Protein AF-A0A9P1ISJ8-F1 (afdb_monomer)

Mean predicted aligned error: 12.68 Å

Sequence (139 aa):
MKRVSKIKGEYTCSDLDARFAKVYRIGRRVAYVNSSTGHGVLAHLMSWLNSSMTFTLPIKNEEKLNPAKETNISLLERAQKLWNQGKRLDAVRVLQLTDGATRRIASDFIEDARRHEETLFLTRLLLAHSALTSIRSTY

Radius of gyration: 19.73 Å; Cα contacts (8 Å, |Δi|>4): 74; chains: 1; bounding box: 50×27×64 Å

Secondary structure (DSSP, 8-state):
---PPP------HHHHHHHHHHHHHHHHHHHGGGSS-SS-HHHHHHHHHHTTT-PPPPPPS-----TTT--HHHHHHHHHHHHHTT-HHHHHHHHHT--HHHHHHHHHHHHHHHHHHHHHHHHHHHHHHHHHHHHHHH-

InterPro domains:
  IPR019133 MICOS complex subunit MIC60 [PF09731] (5-130)
  IPR019133 MICOS complex subunit MIC60 [PTHR15415] (7-134)

Solvent-accessible surface area (backbone atoms only — not comparable to full-atom values): 8426 Å² total; per-residue (Å²): 133,86,78,76,76,75,80,86,68,89,66,50,75,68,54,49,52,55,48,48,54,50,44,51,58,52,32,52,64,50,37,68,60,72,80,60,82,76,101,48,82,66,59,60,56,54,50,60,63,53,70,77,68,74,82,86,78,87,85,80,83,89,74,80,92,50,84,90,75,63,49,56,52,59,36,51,54,50,19,50,54,30,42,77,69,68,39,52,69,60,16,46,54,39,48,64,73,33,61,72,74,34,23,59,62,40,48,63,52,45,54,53,56,49,50,48,53,50,52,52,51,51,52,51,51,51,50,52,50,51,52,54,53,49,56,64,71,77,107

Nearest PDB structures (foldseek):
  4zif-assembly1_A  TM=2.635E-01  e=4.016E+00  Homo sapiens
  1ow6-assembly3_C-3  TM=2.044E-01  e=8.174E+00  Homo sapiens

Structure (mmCIF, N/CA/C/O backbone):
data_AF-A0A9P1ISJ8-F1
#
_entry.id   AF-A0A9P1ISJ8-F1
#
loop_
_atom_site.group_PDB
_atom_site.id
_atom_site.type_symbol
_atom_site.label_atom_id
_atom_site.label_alt_id
_atom_site.label_comp_id
_atom_site.label_asym_id
_atom_site.label_entity_id
_atom_site.label_seq_id
_atom_site.pdbx_PDB_ins_code
_atom_site.Cartn_x
_atom_site.Cartn_y
_atom_site.Cartn_z
_atom_site.occupancy
_atom_site.B_iso_or_equiv
_atom_site.auth_seq_id
_atom_site.auth_comp_id
_atom_site.auth_asym_id
_atom_site.auth_atom_id
_atom_site.pdbx_PDB_model_num
ATOM 1 N N . MET A 1 1 ? -13.184 -6.679 -25.310 1.00 38.00 1 MET A N 1
ATOM 2 C CA . MET A 1 1 ? -12.695 -7.625 -24.278 1.00 38.00 1 MET A CA 1
ATOM 3 C C . MET A 1 1 ? -13.519 -7.436 -23.009 1.00 38.00 1 MET A C 1
ATOM 5 O O . MET A 1 1 ? -13.565 -6.323 -22.497 1.00 38.00 1 MET A O 1
ATOM 9 N N . LYS A 1 2 ? -14.237 -8.471 -22.549 1.00 32.19 2 LYS A N 1
ATOM 10 C CA . LYS A 1 2 ? -15.034 -8.427 -21.308 1.00 32.19 2 LYS A CA 1
ATOM 11 C C . LYS A 1 2 ? -14.095 -8.206 -20.117 1.00 32.19 2 LYS A C 1
ATOM 13 O O . LYS A 1 2 ? -13.140 -8.959 -19.948 1.00 32.19 2 LYS A O 1
ATOM 18 N N . ARG A 1 3 ? -14.355 -7.171 -19.309 1.00 46.88 3 ARG A N 1
ATOM 19 C CA . ARG A 1 3 ? -13.669 -6.970 -18.027 1.00 46.88 3 ARG A CA 1
ATOM 20 C C . ARG A 1 3 ? -14.068 -8.139 -17.132 1.00 46.88 3 ARG A C 1
ATOM 22 O O . ARG A 1 3 ? -15.237 -8.249 -16.777 1.00 46.88 3 ARG A O 1
ATOM 29 N N . VAL A 1 4 ? -13.128 -9.027 -16.820 1.00 44.59 4 VAL A N 1
ATOM 30 C CA . VAL A 1 4 ? -13.313 -10.013 -15.751 1.00 44.59 4 VAL A CA 1
ATOM 31 C C . VAL A 1 4 ? -13.682 -9.212 -14.506 1.00 44.59 4 VAL A C 1
ATOM 33 O O . VAL A 1 4 ? -12.961 -8.277 -14.150 1.00 44.59 4 VAL A O 1
ATOM 36 N N . SER A 1 5 ? -14.847 -9.484 -13.916 1.00 40.25 5 SER A N 1
ATOM 37 C CA . SER A 1 5 ? -15.300 -8.768 -12.728 1.00 40.25 5 SER A CA 1
ATOM 38 C C . SER A 1 5 ? -14.225 -8.905 -11.655 1.00 40.25 5 SER A C 1
ATOM 40 O O . SER A 1 5 ? -13.928 -10.019 -11.222 1.00 40.25 5 SER A O 1
ATOM 42 N N . LYS A 1 6 ? -13.622 -7.785 -11.237 1.00 57.34 6 LYS A N 1
ATOM 43 C CA . LYS A 1 6 ? -12.823 -7.754 -10.012 1.00 57.34 6 LYS A CA 1
ATOM 44 C C . LYS A 1 6 ? -13.701 -8.333 -8.912 1.00 57.34 6 LYS A C 1
ATOM 46 O O . LYS A 1 6 ? -14.757 -7.772 -8.626 1.00 57.34 6 LYS A O 1
ATOM 51 N N . ILE A 1 7 ? -13.272 -9.438 -8.316 1.00 54.22 7 ILE A N 1
ATOM 52 C CA . ILE A 1 7 ? -13.866 -9.919 -7.076 1.00 54.22 7 ILE A CA 1
ATOM 53 C C . ILE A 1 7 ? -13.614 -8.802 -6.063 1.00 54.22 7 ILE A C 1
ATOM 55 O O . ILE A 1 7 ? -12.475 -8.526 -5.690 1.00 54.22 7 ILE A O 1
ATOM 59 N N . LYS A 1 8 ? -14.675 -8.071 -5.726 1.00 58.78 8 LYS A N 1
ATOM 60 C CA . LYS A 1 8 ? -14.661 -6.969 -4.767 1.00 58.78 8 LYS A CA 1
ATOM 61 C C . LYS A 1 8 ? -14.685 -7.616 -3.379 1.00 58.78 8 LYS A C 1
ATOM 63 O O . LYS A 1 8 ? -15.740 -7.732 -2.774 1.00 58.78 8 LYS A O 1
ATOM 68 N N . GLY A 1 9 ? -13.550 -8.182 -2.974 1.00 63.16 9 GLY A N 1
ATOM 69 C CA . GLY A 1 9 ? -13.410 -8.897 -1.707 1.00 63.16 9 GLY A CA 1
ATOM 70 C C . GLY A 1 9 ? -13.171 -7.945 -0.539 1.00 63.16 9 GLY A C 1
ATOM 71 O O . GLY A 1 9 ? -12.564 -6.887 -0.710 1.00 63.16 9 GLY A O 1
ATOM 72 N N . GLU A 1 10 ? -13.635 -8.330 0.647 1.00 68.69 10 GLU A N 1
ATOM 73 C CA . GLU A 1 10 ? -13.179 -7.739 1.902 1.00 68.69 10 GLU A CA 1
AT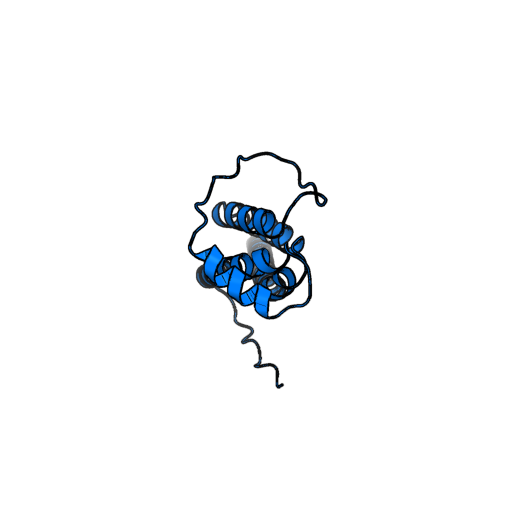OM 74 C C . GLU A 1 10 ? -11.766 -8.254 2.176 1.00 68.69 10 GLU A C 1
ATOM 76 O O . GLU A 1 10 ? -11.547 -9.455 2.316 1.00 68.69 10 GLU A O 1
ATOM 81 N N . TYR A 1 11 ? -10.784 -7.354 2.167 1.00 75.81 11 TYR A N 1
ATOM 82 C CA . TYR A 1 11 ? -9.385 -7.734 2.335 1.00 75.81 11 TYR A CA 1
ATOM 83 C C . TYR A 1 11 ? -9.009 -7.735 3.811 1.00 75.81 11 TYR A C 1
ATOM 85 O O . TYR A 1 11 ? -9.181 -6.725 4.506 1.00 75.81 11 TYR A O 1
ATOM 93 N N . THR A 1 12 ? -8.428 -8.842 4.270 1.00 84.19 12 THR A N 1
ATOM 94 C CA . THR A 1 12 ? -7.726 -8.875 5.554 1.00 84.19 12 THR A CA 1
ATOM 95 C C . THR A 1 12 ? -6.411 -8.095 5.459 1.00 84.19 12 THR A C 1
ATOM 97 O O . T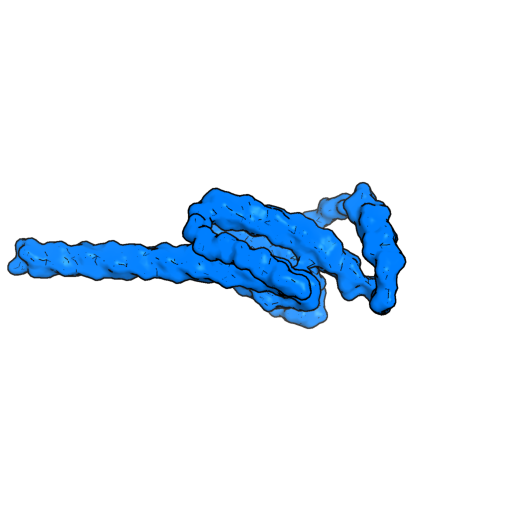HR A 1 12 ? -5.917 -7.795 4.368 1.00 84.19 12 THR A O 1
ATOM 100 N N . CYS A 1 13 ? -5.795 -7.786 6.605 1.00 82.88 13 CYS A N 1
ATOM 101 C CA . CYS A 1 13 ? -4.455 -7.188 6.631 1.00 82.88 13 CYS A CA 1
ATOM 102 C C . CYS A 1 13 ? -3.435 -8.028 5.843 1.00 82.88 13 CYS A C 1
ATOM 104 O O . CYS A 1 13 ? -2.658 -7.469 5.075 1.00 82.88 13 CYS A O 1
ATOM 106 N N . SER A 1 14 ? -3.482 -9.356 5.994 1.00 86.19 14 SER A N 1
ATOM 107 C CA . SER A 1 14 ? -2.559 -10.275 5.318 1.00 86.19 14 SER A CA 1
ATOM 108 C C . SER A 1 14 ? -2.757 -10.274 3.800 1.00 86.19 14 SER A C 1
ATOM 110 O O . SER A 1 14 ? -1.783 -10.222 3.045 1.00 86.19 14 SER A O 1
ATOM 112 N N . ASP A 1 15 ? -4.009 -10.230 3.339 1.00 87.38 15 ASP A N 1
ATOM 113 C CA . ASP A 1 15 ? -4.309 -10.144 1.907 1.00 87.38 15 ASP A CA 1
ATOM 114 C C . ASP A 1 15 ? -3.828 -8.825 1.306 1.00 87.38 15 ASP A C 1
ATOM 116 O O . ASP A 1 15 ? -3.344 -8.785 0.169 1.00 87.38 15 ASP A O 1
ATOM 120 N N . LEU A 1 16 ? -3.946 -7.734 2.065 1.00 88.12 16 LEU A N 1
ATOM 121 C CA . LEU A 1 16 ? -3.493 -6.422 1.630 1.00 88.12 16 LEU A CA 1
ATOM 122 C C . LEU A 1 16 ? -1.967 -6.388 1.477 1.00 88.12 16 LEU A C 1
ATOM 124 O O . LEU A 1 16 ? -1.474 -5.866 0.477 1.00 88.12 16 LEU A O 1
ATOM 128 N N . ASP A 1 17 ? -1.234 -7.021 2.393 1.00 90.69 17 ASP A N 1
ATOM 129 C CA . ASP A 1 17 ? 0.223 -7.161 2.313 1.00 90.69 17 ASP A CA 1
ATOM 130 C C . ASP A 1 17 ? 0.644 -8.013 1.103 1.00 90.69 17 ASP A C 1
ATOM 132 O O . ASP A 1 17 ? 1.522 -7.620 0.325 1.00 90.69 17 ASP A O 1
ATOM 136 N N . ALA A 1 18 ? -0.035 -9.140 0.864 1.00 90.69 18 ALA A N 1
ATOM 137 C CA . ALA A 1 18 ? 0.217 -9.991 -0.300 1.00 90.69 18 ALA A CA 1
ATOM 138 C C . ALA A 1 18 ? -0.055 -9.253 -1.625 1.00 90.69 18 ALA A C 1
ATOM 140 O O . ALA A 1 18 ? 0.710 -9.360 -2.596 1.00 90.69 18 ALA A O 1
ATOM 141 N N . ARG A 1 19 ? -1.128 -8.457 -1.678 1.00 88.50 19 ARG A N 1
ATOM 142 C CA . ARG A 1 19 ? -1.451 -7.634 -2.851 1.00 88.50 19 ARG A CA 1
ATOM 143 C C . ARG A 1 19 ? -0.469 -6.494 -3.038 1.00 88.50 19 ARG A C 1
ATOM 145 O O . ARG A 1 19 ? -0.060 -6.266 -4.178 1.00 88.50 19 ARG A O 1
ATOM 152 N N . PHE A 1 20 ? -0.042 -5.837 -1.965 1.00 90.50 20 PHE A N 1
ATOM 153 C CA . PHE A 1 20 ? 0.992 -4.814 -2.035 1.00 90.50 20 PHE A CA 1
ATOM 154 C C . PHE A 1 20 ? 2.289 -5.390 -2.612 1.00 90.50 20 PHE A C 1
ATOM 156 O O . PHE A 1 20 ? 2.831 -4.832 -3.565 1.00 90.50 20 PHE A O 1
ATOM 163 N N . ALA A 1 21 ? 2.735 -6.558 -2.141 1.00 90.69 21 ALA A N 1
ATOM 164 C CA . ALA A 1 21 ? 3.920 -7.232 -2.675 1.00 90.69 21 ALA A CA 1
ATOM 165 C C . ALA A 1 21 ? 3.787 -7.544 -4.178 1.00 90.69 21 ALA A C 1
ATOM 167 O O . ALA A 1 21 ? 4.729 -7.354 -4.957 1.00 90.69 21 ALA A O 1
ATOM 168 N N . LYS A 1 22 ? 2.597 -7.971 -4.623 1.00 90.12 22 LYS A N 1
ATOM 169 C CA . LYS A 1 22 ? 2.308 -8.199 -6.046 1.00 90.12 22 LYS A CA 1
ATOM 170 C C . LYS A 1 22 ? 2.371 -6.900 -6.854 1.00 90.12 22 LYS A C 1
ATOM 172 O O . LYS A 1 22 ? 3.000 -6.889 -7.912 1.00 90.12 22 LYS A O 1
ATOM 177 N N . VAL A 1 23 ? 1.754 -5.827 -6.364 1.00 89.69 23 VAL A N 1
ATOM 178 C CA . VAL A 1 23 ? 1.756 -4.500 -7.003 1.00 89.69 23 VAL A CA 1
ATOM 179 C C . VAL A 1 23 ? 3.164 -3.932 -7.062 1.00 89.69 23 VAL A C 1
ATOM 181 O O . VAL A 1 23 ? 3.564 -3.458 -8.117 1.00 89.69 23 VAL A O 1
ATOM 184 N N . TYR A 1 24 ? 3.944 -4.051 -5.992 1.00 88.62 24 TYR A N 1
ATOM 185 C CA . TYR A 1 24 ? 5.339 -3.630 -5.951 1.00 88.62 24 TYR A CA 1
ATOM 186 C C . TYR A 1 24 ? 6.177 -4.382 -6.992 1.00 88.62 24 TYR A C 1
ATOM 188 O O . TYR A 1 24 ? 6.875 -3.765 -7.795 1.00 88.62 24 TYR A O 1
ATOM 196 N N . ARG A 1 25 ? 6.047 -5.714 -7.066 1.00 87.75 25 ARG A N 1
ATOM 197 C CA . ARG A 1 25 ? 6.776 -6.537 -8.044 1.00 87.75 25 ARG A CA 1
ATOM 198 C C . ARG A 1 25 ? 6.429 -6.179 -9.491 1.00 87.75 25 ARG A C 1
ATOM 200 O O . ARG A 1 25 ? 7.325 -6.094 -10.327 1.00 87.75 25 ARG A O 1
ATOM 207 N N . ILE A 1 26 ? 5.145 -5.999 -9.804 1.00 86.06 26 ILE A N 1
ATOM 208 C CA . ILE A 1 26 ? 4.703 -5.655 -11.166 1.00 86.06 26 ILE A CA 1
ATOM 209 C C . ILE A 1 26 ? 5.053 -4.195 -11.478 1.00 86.06 26 ILE A C 1
ATOM 211 O O . ILE A 1 26 ? 5.615 -3.913 -12.532 1.00 86.06 26 ILE A O 1
ATOM 215 N N . GLY A 1 27 ? 4.780 -3.280 -10.551 1.00 82.75 27 GLY A N 1
ATOM 216 C CA . GLY A 1 27 ? 5.072 -1.857 -10.674 1.00 82.75 27 GLY A CA 1
ATOM 217 C C . GLY A 1 27 ? 6.556 -1.597 -10.897 1.00 82.75 27 GLY A C 1
ATOM 218 O O . GLY A 1 27 ? 6.897 -0.825 -11.784 1.00 82.75 27 GLY A O 1
ATOM 219 N N . ARG A 1 28 ? 7.443 -2.303 -10.185 1.00 81.81 28 ARG A N 1
ATOM 220 C CA . ARG A 1 28 ? 8.893 -2.191 -10.382 1.00 81.81 28 ARG A CA 1
ATOM 221 C C . ARG A 1 28 ? 9.300 -2.620 -11.789 1.00 81.81 28 ARG A C 1
ATOM 223 O O . ARG A 1 28 ? 10.031 -1.891 -12.444 1.00 81.81 28 ARG A O 1
ATOM 230 N N . ARG A 1 29 ? 8.767 -3.740 -12.293 1.00 74.50 29 ARG A N 1
ATOM 231 C CA . ARG A 1 29 ? 9.020 -4.200 -13.675 1.00 74.50 29 ARG A CA 1
ATOM 232 C C . ARG A 1 29 ? 8.551 -3.188 -14.719 1.00 74.50 29 ARG A C 1
ATOM 234 O O . ARG A 1 29 ? 9.238 -2.975 -15.706 1.00 74.50 29 ARG A O 1
ATOM 241 N N . VAL A 1 30 ? 7.400 -2.560 -14.495 1.00 74.31 30 VAL A N 1
ATOM 242 C CA . VAL A 1 30 ? 6.809 -1.586 -15.424 1.00 74.31 30 VAL A CA 1
ATOM 243 C C . VAL A 1 30 ? 7.493 -0.217 -15.339 1.00 74.31 30 VAL A C 1
ATOM 245 O O . VAL A 1 30 ? 7.609 0.473 -16.346 1.00 74.31 30 VAL A O 1
ATOM 248 N N . ALA A 1 31 ? 7.992 0.177 -14.168 1.00 66.44 31 ALA A N 1
ATOM 249 C CA . ALA A 1 31 ? 8.631 1.472 -13.966 1.00 66.44 31 ALA A CA 1
ATOM 250 C C . ALA A 1 31 ? 9.960 1.617 -14.731 1.00 66.44 31 ALA A C 1
ATOM 252 O O . ALA A 1 31 ? 10.248 2.711 -15.210 1.00 66.44 31 ALA A O 1
ATOM 253 N N . TYR A 1 32 ? 10.721 0.53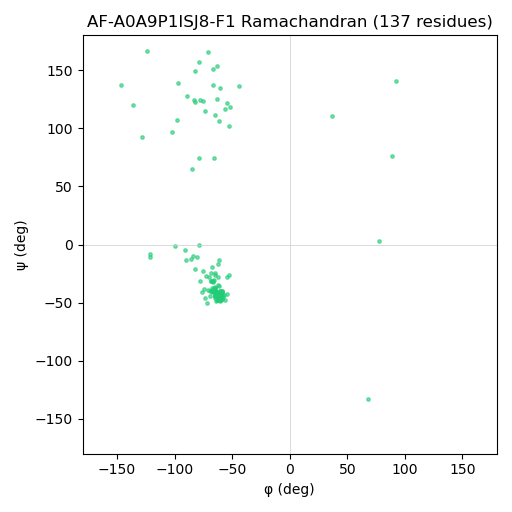1 -14.917 1.00 59.38 32 TYR A N 1
ATOM 254 C CA . TYR A 1 32 ? 11.933 0.533 -15.753 1.00 59.38 32 TYR A CA 1
ATOM 255 C C . TYR A 1 32 ? 11.651 0.723 -17.251 1.00 59.38 32 TYR A C 1
ATOM 257 O O . TYR A 1 32 ? 12.547 1.107 -17.993 1.00 59.38 32 TYR A O 1
ATOM 265 N N . VAL A 1 33 ? 10.421 0.470 -17.710 1.00 53.19 33 VAL A N 1
ATOM 266 C CA . VAL A 1 33 ? 10.056 0.558 -19.134 1.00 53.19 33 VAL A CA 1
ATOM 267 C C . VAL A 1 33 ? 9.921 2.013 -19.604 1.00 53.19 33 VAL A C 1
ATOM 269 O O . VAL A 1 33 ? 10.054 2.280 -20.792 1.00 53.19 33 VAL A O 1
ATOM 272 N N . ASN A 1 34 ? 9.670 2.971 -18.702 1.00 48.12 34 ASN A N 1
ATOM 273 C CA . ASN A 1 34 ? 9.264 4.329 -19.091 1.00 48.12 34 ASN A CA 1
ATOM 274 C C . ASN A 1 34 ? 10.395 5.378 -19.080 1.00 48.12 34 ASN A C 1
ATOM 276 O O . ASN A 1 34 ? 10.144 6.536 -19.397 1.00 48.12 34 ASN A O 1
ATOM 280 N N . SER A 1 35 ? 11.628 5.015 -18.708 1.00 43.88 35 SER A N 1
ATOM 281 C CA . SER A 1 35 ? 1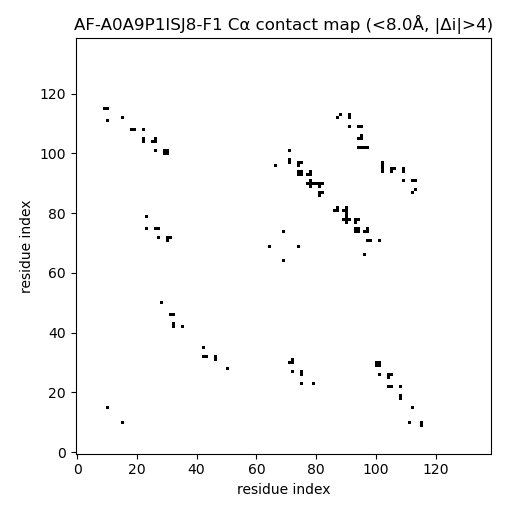2.768 5.952 -18.696 1.00 43.88 35 SER A CA 1
ATOM 282 C C . SER A 1 35 ? 13.569 5.979 -20.004 1.00 43.88 35 SER A C 1
ATOM 284 O O . SER A 1 35 ? 14.464 6.805 -20.150 1.00 43.88 35 SER A O 1
ATOM 286 N N . SER A 1 36 ? 13.245 5.114 -20.968 1.00 40.69 36 SER A N 1
ATOM 287 C CA . SER A 1 36 ? 13.901 5.043 -22.275 1.00 40.69 36 SER A CA 1
ATOM 288 C C . SER A 1 36 ? 12.865 5.081 -23.395 1.00 40.69 36 SER A C 1
ATOM 290 O O . SER A 1 36 ? 12.318 4.054 -23.781 1.00 40.69 36 SER A O 1
ATOM 292 N N . THR A 1 37 ? 12.603 6.292 -23.876 1.00 41.88 37 THR A N 1
ATOM 293 C CA . THR A 1 37 ? 12.333 6.633 -25.278 1.00 41.88 37 THR A CA 1
ATOM 294 C C . THR A 1 37 ? 11.531 5.630 -26.118 1.00 41.88 37 THR A C 1
ATOM 296 O O . THR A 1 37 ? 12.059 4.637 -26.608 1.00 41.88 37 THR A O 1
ATOM 299 N N . GLY A 1 38 ? 10.301 6.018 -26.462 1.00 39.09 38 GLY A N 1
ATOM 300 C CA . GLY A 1 38 ? 9.704 5.643 -27.744 1.00 39.09 38 GLY A CA 1
ATOM 301 C C . GLY A 1 38 ? 8.869 4.362 -27.757 1.00 39.09 38 GLY A C 1
ATOM 302 O O . GLY A 1 38 ? 9.162 3.351 -27.129 1.00 39.09 38 GLY A O 1
ATOM 303 N N . HIS A 1 39 ? 7.775 4.439 -28.507 1.00 39.97 39 HIS A N 1
ATOM 304 C CA . HIS A 1 39 ? 6.749 3.421 -28.699 1.00 39.97 39 HIS A CA 1
ATOM 305 C C . HIS A 1 39 ? 7.273 2.169 -29.433 1.00 39.97 39 HIS A C 1
ATOM 307 O O . HIS A 1 39 ? 6.980 1.972 -30.609 1.00 39.97 39 HIS A O 1
ATOM 313 N N . GLY A 1 40 ? 8.049 1.312 -28.764 1.00 47.69 40 GLY A N 1
ATOM 314 C CA . GLY A 1 40 ? 8.634 0.123 -29.386 1.00 47.69 40 GLY A CA 1
ATOM 315 C C . GLY A 1 40 ? 8.529 -1.135 -28.529 1.00 47.69 40 GLY A C 1
ATOM 316 O O . GLY A 1 40 ? 9.121 -1.220 -27.458 1.00 47.69 40 GLY A O 1
ATOM 317 N N . VAL A 1 41 ? 7.858 -2.167 -29.055 1.00 51.78 41 VAL A N 1
ATOM 318 C CA . VAL A 1 41 ? 7.755 -3.525 -28.473 1.00 51.78 41 VAL A CA 1
ATOM 319 C C . VAL A 1 41 ? 9.139 -4.132 -28.158 1.00 51.78 41 VAL A C 1
ATOM 321 O O . VAL A 1 41 ? 9.285 -4.917 -27.226 1.00 51.78 41 VAL A O 1
ATOM 324 N N . LEU A 1 42 ? 10.182 -3.698 -28.871 1.00 48.22 42 LEU A N 1
ATOM 325 C CA . LEU A 1 42 ? 11.575 -4.114 -28.674 1.00 48.22 42 LEU A CA 1
ATOM 326 C C . LEU A 1 42 ? 12.207 -3.592 -27.368 1.00 48.22 42 LEU A C 1
ATOM 328 O O . LEU A 1 42 ? 13.055 -4.274 -26.793 1.00 48.22 42 LEU A O 1
ATOM 332 N N . ALA A 1 43 ? 11.756 -2.449 -26.836 1.00 52.88 43 ALA A N 1
ATOM 333 C CA . ALA A 1 43 ? 12.221 -1.935 -25.542 1.00 52.88 43 ALA A CA 1
ATOM 334 C C . ALA A 1 43 ? 11.808 -2.860 -24.380 1.00 52.88 43 ALA A C 1
ATOM 336 O O . ALA A 1 43 ? 12.542 -3.021 -23.402 1.00 52.88 43 ALA A O 1
ATOM 337 N N . HIS A 1 44 ? 10.668 -3.545 -24.520 1.00 52.22 44 HIS A N 1
ATOM 338 C CA . HIS A 1 44 ? 10.191 -4.513 -23.533 1.00 52.22 44 HIS A CA 1
ATOM 339 C C . HIS A 1 44 ? 11.080 -5.765 -23.449 1.00 52.22 44 HIS A C 1
ATOM 341 O O . HIS A 1 44 ? 11.224 -6.327 -22.363 1.00 52.22 44 HIS A O 1
ATOM 347 N N . LEU A 1 45 ? 11.708 -6.186 -24.554 1.00 54.00 45 LEU A N 1
ATOM 348 C CA . LEU A 1 45 ? 12.609 -7.346 -24.574 1.00 54.00 45 LEU A CA 1
ATOM 349 C C . LEU A 1 45 ? 13.975 -7.018 -23.955 1.00 54.00 45 LEU A C 1
ATOM 351 O O . LEU A 1 45 ? 14.483 -7.797 -23.150 1.00 54.00 45 LEU A O 1
ATOM 355 N N . MET A 1 46 ? 14.526 -5.831 -24.231 1.00 50.59 46 MET A N 1
ATOM 356 C CA . MET A 1 46 ? 15.782 -5.381 -23.606 1.00 50.59 46 MET A CA 1
ATOM 357 C C . MET A 1 46 ? 15.638 -5.132 -22.098 1.00 50.59 46 MET A C 1
ATOM 359 O O . MET A 1 46 ? 16.569 -5.380 -21.332 1.00 50.59 46 MET A O 1
ATOM 363 N N . SER A 1 47 ? 14.452 -4.715 -21.643 1.00 46.16 47 SER A N 1
ATOM 364 C CA . SER A 1 47 ? 14.132 -4.596 -20.215 1.00 46.16 47 SER A CA 1
ATOM 365 C C . SER A 1 47 ? 14.186 -5.947 -19.484 1.00 46.16 47 SER A C 1
ATOM 367 O O . SER A 1 47 ? 14.639 -6.008 -18.339 1.00 46.16 47 SER A O 1
ATOM 369 N N . TRP A 1 48 ? 13.798 -7.042 -20.149 1.00 52.91 48 TRP A N 1
ATOM 370 C CA . TRP A 1 48 ? 13.860 -8.388 -19.571 1.00 52.91 48 TRP A CA 1
ATOM 371 C C . TRP A 1 48 ? 15.307 -8.849 -19.347 1.00 52.91 48 TRP A C 1
ATOM 373 O O . TRP A 1 48 ? 15.614 -9.413 -18.299 1.00 52.91 48 TRP A O 1
ATOM 383 N N . LEU A 1 49 ? 16.204 -8.527 -20.285 1.00 54.88 49 LEU A N 1
ATOM 384 C CA . LEU A 1 49 ? 17.627 -8.865 -20.203 1.00 54.88 49 LEU A CA 1
ATOM 385 C C . LEU A 1 49 ? 18.344 -8.070 -19.095 1.00 54.88 49 LEU A C 1
ATOM 387 O O . LEU A 1 49 ? 19.068 -8.639 -18.280 1.00 54.88 49 LEU A O 1
ATOM 391 N N . ASN A 1 50 ? 18.072 -6.765 -18.996 1.00 52.00 50 ASN A N 1
ATOM 392 C CA . ASN A 1 50 ? 18.693 -5.898 -17.988 1.00 52.00 50 ASN A CA 1
ATOM 393 C C . ASN A 1 50 ? 18.157 -6.138 -16.566 1.00 52.00 50 ASN A C 1
ATOM 395 O O . ASN A 1 50 ? 18.887 -5.956 -15.591 1.00 52.00 50 ASN A O 1
ATOM 399 N N . SER A 1 51 ? 16.913 -6.615 -16.425 1.00 44.81 51 SER A N 1
ATOM 400 C CA . SER A 1 51 ? 16.325 -6.969 -15.124 1.00 44.81 51 SER A CA 1
ATOM 401 C C . S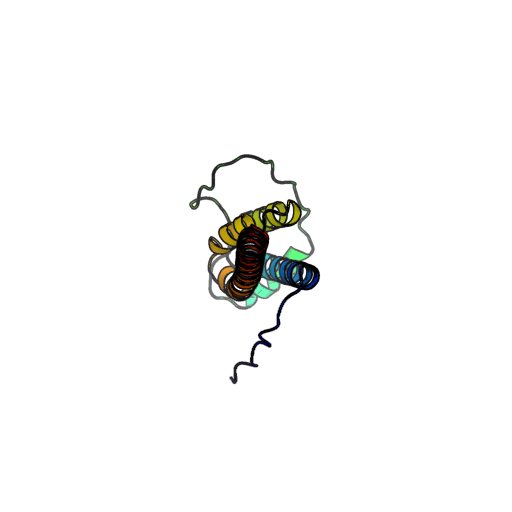ER A 1 51 ? 17.066 -8.101 -14.403 1.00 44.81 51 SER A C 1
ATOM 403 O O . SER A 1 51 ? 16.852 -8.274 -13.202 1.00 44.81 51 SER A O 1
ATOM 405 N N . SER A 1 52 ? 17.910 -8.871 -15.092 1.00 54.62 52 SER A N 1
ATOM 406 C CA . SER A 1 52 ? 18.703 -9.925 -14.461 1.00 54.62 52 SER A CA 1
ATOM 407 C C . SER A 1 52 ? 20.008 -9.415 -13.834 1.00 54.62 52 SER A C 1
ATOM 409 O O . SER A 1 52 ? 20.654 -10.189 -13.132 1.00 54.62 52 SER A O 1
ATOM 411 N N . MET A 1 53 ? 20.417 -8.157 -14.070 1.00 48.78 53 MET A N 1
ATOM 412 C CA . MET A 1 53 ? 21.806 -7.741 -13.818 1.00 48.78 53 MET A CA 1
ATOM 413 C C . MET A 1 53 ? 22.009 -6.585 -12.823 1.00 48.78 53 MET A C 1
ATOM 415 O O . MET A 1 53 ? 23.144 -6.328 -12.431 1.00 48.78 53 MET A O 1
ATOM 419 N N . THR A 1 54 ? 20.968 -5.885 -12.354 1.00 44.84 54 THR A N 1
ATOM 420 C CA . THR A 1 54 ? 21.183 -4.684 -11.518 1.00 44.84 54 THR A CA 1
ATOM 421 C C . THR A 1 54 ? 21.065 -4.947 -10.010 1.00 44.84 54 THR A C 1
ATOM 423 O O . THR A 1 54 ? 19.973 -5.108 -9.462 1.00 44.84 54 THR A O 1
ATOM 426 N N . PHE A 1 55 ? 22.226 -4.932 -9.350 1.00 49.72 55 PHE A N 1
ATOM 427 C CA . PHE A 1 55 ? 22.440 -4.925 -7.898 1.00 49.72 55 PHE A CA 1
ATOM 428 C C . PHE A 1 55 ? 21.820 -3.673 -7.238 1.00 49.72 55 PHE A C 1
ATOM 430 O O . PHE A 1 55 ? 21.973 -2.557 -7.730 1.00 49.72 55 PHE A O 1
ATOM 437 N N . THR A 1 56 ? 21.111 -3.848 -6.121 1.00 49.94 56 THR A N 1
ATOM 438 C CA . THR A 1 56 ? 20.390 -2.785 -5.395 1.00 49.94 56 THR A CA 1
ATOM 439 C C . THR A 1 56 ? 21.309 -1.997 -4.453 1.00 49.94 56 THR A C 1
ATOM 441 O O . THR A 1 56 ? 21.902 -2.597 -3.558 1.00 49.94 56 THR A O 1
ATOM 444 N N . LEU A 1 57 ? 21.372 -0.666 -4.584 1.00 42.62 57 LEU A N 1
ATOM 445 C CA . LEU A 1 57 ? 21.996 0.233 -3.598 1.00 42.62 57 LEU A CA 1
ATOM 446 C C . LEU A 1 57 ? 20.930 0.827 -2.650 1.00 42.62 57 LEU A C 1
ATOM 448 O O . LEU A 1 57 ? 19.848 1.186 -3.114 1.00 42.62 57 LEU A O 1
ATOM 452 N N . PRO A 1 58 ? 21.199 0.946 -1.334 1.00 42.78 58 PRO A N 1
ATOM 453 C CA . PRO A 1 58 ? 20.213 1.407 -0.357 1.00 42.78 58 PRO A CA 1
ATOM 454 C C . PRO A 1 58 ? 20.034 2.935 -0.383 1.00 42.78 58 PRO A C 1
ATOM 456 O O . PRO A 1 58 ? 20.984 3.689 -0.175 1.00 42.78 58 PRO A O 1
ATOM 459 N N . ILE A 1 59 ? 18.797 3.404 -0.581 1.00 49.12 59 ILE A N 1
ATOM 460 C CA . ILE A 1 59 ? 18.456 4.836 -0.559 1.00 49.12 59 ILE A CA 1
ATOM 461 C C . ILE A 1 59 ? 18.432 5.365 0.887 1.00 49.12 59 ILE A C 1
ATOM 463 O O . ILE A 1 59 ? 17.694 4.870 1.751 1.00 49.12 59 ILE A O 1
ATOM 467 N N . LYS A 1 60 ? 19.243 6.403 1.130 1.00 40.03 60 LYS A N 1
ATOM 468 C CA . LYS A 1 60 ? 19.373 7.142 2.393 1.00 40.03 60 LYS A CA 1
ATOM 469 C C . LYS A 1 60 ? 18.076 7.904 2.705 1.00 40.03 60 LYS A C 1
ATOM 471 O O . LYS A 1 60 ? 17.438 8.466 1.822 1.00 40.03 60 LYS A O 1
ATOM 476 N N . ASN A 1 61 ? 17.661 7.848 3.970 1.00 48.66 61 ASN A N 1
ATOM 477 C CA . ASN A 1 61 ? 16.514 8.585 4.497 1.00 48.66 61 ASN A CA 1
ATOM 478 C C . ASN A 1 61 ? 16.750 10.095 4.402 1.00 48.66 61 ASN A C 1
ATOM 480 O O . ASN A 1 61 ? 17.890 10.519 4.535 1.00 48.66 61 ASN A O 1
ATOM 484 N N . GLU A 1 62 ? 15.653 10.850 4.311 1.00 48.44 62 GLU A N 1
ATOM 485 C CA . GLU A 1 62 ? 15.584 12.316 4.432 1.00 48.44 62 GLU A CA 1
ATOM 486 C C . GLU A 1 62 ? 15.779 13.090 3.128 1.00 48.44 62 GLU A C 1
ATOM 488 O O . GLU A 1 62 ? 16.779 13.759 2.928 1.00 48.44 62 GLU A O 1
ATOM 493 N N . GLU A 1 63 ? 14.757 13.112 2.272 1.00 45.16 63 GLU A N 1
ATOM 494 C CA . GLU A 1 63 ? 14.542 14.309 1.459 1.00 45.16 63 GLU A CA 1
ATOM 495 C C . GLU A 1 63 ? 13.046 14.542 1.206 1.00 45.16 63 GLU A C 1
ATOM 497 O O . GLU A 1 63 ? 12.242 13.618 0.999 1.00 45.16 63 GLU A O 1
ATOM 502 N N . LYS A 1 64 ? 12.663 15.817 1.336 1.00 51.31 64 LYS A N 1
ATOM 503 C CA . LYS A 1 64 ? 11.349 16.372 0.990 1.00 51.31 64 LYS A CA 1
ATOM 504 C C . LYS A 1 64 ? 10.903 15.813 -0.363 1.00 51.31 64 LYS A C 1
ATOM 506 O O . LYS A 1 64 ? 11.705 15.765 -1.288 1.00 51.31 64 LYS A O 1
ATOM 511 N N . LEU A 1 65 ? 9.627 15.425 -0.466 1.00 48.59 65 LEU A N 1
ATOM 512 C CA . LEU A 1 65 ? 8.989 15.062 -1.737 1.00 48.59 65 LEU A CA 1
ATOM 513 C C . LEU A 1 65 ? 9.201 16.207 -2.735 1.00 48.59 65 LEU A C 1
ATOM 515 O O . LEU A 1 65 ? 8.536 17.238 -2.643 1.00 48.59 65 LEU A O 1
ATOM 519 N N . ASN A 1 66 ? 10.146 16.035 -3.654 1.00 45.31 66 ASN A N 1
ATOM 520 C CA . ASN A 1 66 ? 10.353 16.928 -4.783 1.00 45.31 66 ASN A CA 1
ATOM 521 C C . ASN A 1 66 ? 9.740 16.236 -6.005 1.00 45.31 66 ASN A C 1
ATOM 523 O O . ASN A 1 66 ? 10.400 15.393 -6.617 1.00 45.31 66 ASN A O 1
ATOM 527 N N . PRO A 1 67 ? 8.493 16.571 -6.389 1.00 51.72 67 PRO A N 1
ATOM 528 C CA . PRO A 1 67 ? 7.780 15.881 -7.469 1.00 51.72 67 PRO A CA 1
ATOM 529 C C . PRO A 1 67 ? 8.483 15.990 -8.835 1.00 51.72 67 PRO A C 1
ATOM 531 O O . PRO A 1 67 ? 8.161 15.243 -9.747 1.00 51.72 67 PRO A O 1
ATOM 534 N N . ALA A 1 68 ? 9.464 16.889 -8.972 1.00 49.09 68 ALA A N 1
ATOM 535 C CA . ALA A 1 68 ? 10.217 17.122 -10.202 1.00 49.09 68 ALA A CA 1
ATOM 536 C C . ALA A 1 68 ? 11.438 16.197 -10.411 1.00 49.09 68 ALA A C 1
ATOM 538 O O . ALA A 1 68 ? 11.995 16.192 -11.505 1.00 49.09 68 ALA A O 1
ATOM 539 N N . LYS A 1 69 ? 11.892 15.446 -9.392 1.00 52.25 69 LYS A N 1
ATOM 540 C CA . LYS A 1 69 ? 13.083 14.566 -9.493 1.00 52.25 69 LYS A CA 1
ATOM 541 C C . LYS A 1 69 ? 12.806 13.091 -9.202 1.00 52.25 69 LYS A C 1
ATOM 543 O O . LYS A 1 69 ? 13.683 12.258 -9.421 1.00 52.25 69 LYS A O 1
ATOM 548 N N . GLU A 1 70 ? 11.628 12.756 -8.686 1.00 61.03 70 GLU A N 1
ATOM 549 C CA . GLU A 1 70 ? 11.335 11.384 -8.282 1.00 61.03 70 GLU A CA 1
ATOM 550 C C . GLU A 1 70 ? 10.915 10.532 -9.488 1.00 61.03 70 GLU A C 1
ATOM 552 O O . GLU A 1 70 ? 9.958 10.828 -10.199 1.00 61.03 70 GLU A O 1
ATOM 557 N N . THR A 1 71 ? 11.648 9.443 -9.714 1.00 71.44 71 THR A N 1
ATOM 558 C CA . THR A 1 71 ? 11.269 8.424 -10.695 1.00 71.44 71 THR A CA 1
ATOM 559 C C . THR A 1 71 ? 10.184 7.522 -10.105 1.00 71.44 71 THR A C 1
ATOM 561 O O . THR A 1 71 ? 10.080 7.338 -8.891 1.00 71.44 71 THR A O 1
ATOM 564 N N . ASN A 1 72 ? 9.397 6.867 -10.963 1.00 77.62 72 ASN A N 1
ATOM 565 C CA . ASN A 1 72 ? 8.413 5.873 -10.513 1.00 77.62 72 ASN A CA 1
ATOM 566 C C . ASN A 1 72 ? 9.036 4.767 -9.634 1.00 77.62 72 ASN A C 1
ATOM 568 O O . ASN A 1 72 ? 8.354 4.204 -8.782 1.00 77.62 72 ASN A O 1
ATOM 572 N N . ILE A 1 73 ? 10.326 4.465 -9.818 1.00 80.31 73 ILE A N 1
ATOM 573 C CA . ILE A 1 73 ? 11.058 3.466 -9.030 1.00 80.31 73 ILE A CA 1
ATOM 574 C C . ILE A 1 73 ? 11.307 3.976 -7.609 1.00 80.31 73 ILE A C 1
ATOM 576 O O . ILE A 1 73 ? 10.949 3.286 -6.656 1.00 80.31 73 ILE A O 1
ATOM 580 N N . SER A 1 74 ? 11.838 5.195 -7.452 1.00 81.12 74 SER A N 1
ATOM 581 C CA . SER A 1 74 ? 12.072 5.779 -6.124 1.00 81.12 74 SER A CA 1
ATOM 582 C C . SER A 1 74 ? 10.768 5.944 -5.339 1.00 81.12 74 SER A C 1
ATOM 584 O O . SER A 1 74 ? 10.737 5.698 -4.133 1.00 81.12 74 SER A O 1
ATOM 586 N N . LEU A 1 75 ? 9.666 6.267 -6.027 1.00 85.25 75 LEU A N 1
ATOM 587 C CA . LEU A 1 75 ? 8.328 6.312 -5.430 1.00 85.25 75 LEU A CA 1
ATOM 588 C C . LEU A 1 75 ? 7.872 4.935 -4.926 1.00 85.25 75 LEU A C 1
ATOM 590 O O . LEU A 1 75 ? 7.370 4.821 -3.808 1.00 85.25 75 LEU A O 1
ATOM 594 N N . LEU A 1 76 ? 8.070 3.872 -5.711 1.00 85.62 76 LEU A N 1
ATOM 595 C CA . LEU A 1 76 ? 7.709 2.507 -5.308 1.00 85.62 76 LEU A CA 1
ATOM 596 C C . LEU A 1 76 ? 8.550 1.999 -4.131 1.00 85.62 76 LEU A C 1
ATOM 598 O O . LEU A 1 76 ? 8.008 1.373 -3.220 1.00 85.62 76 LEU A O 1
ATOM 602 N N . GLU A 1 77 ? 9.853 2.273 -4.117 1.00 86.44 77 GLU A N 1
ATOM 603 C CA . GLU A 1 77 ? 10.743 1.897 -3.009 1.00 86.44 77 GLU A CA 1
ATOM 604 C C . GLU A 1 77 ? 10.397 2.656 -1.724 1.00 86.44 77 GLU A C 1
ATOM 606 O O . GLU A 1 77 ? 10.334 2.071 -0.638 1.00 86.44 77 GLU A O 1
ATOM 611 N N . ARG A 1 78 ? 10.069 3.946 -1.839 1.00 85.25 78 ARG A N 1
ATOM 612 C CA . ARG A 1 78 ? 9.581 4.747 -0.712 1.00 85.25 78 ARG A CA 1
ATOM 613 C C . ARG A 1 78 ? 8.240 4.235 -0.195 1.00 85.25 78 ARG A C 1
ATOM 615 O O . ARG A 1 78 ? 8.067 4.115 1.018 1.00 85.25 78 ARG A O 1
ATOM 622 N N . ALA A 1 79 ? 7.316 3.891 -1.091 1.00 89.00 79 ALA A N 1
ATOM 623 C CA . ALA A 1 79 ? 6.042 3.287 -0.717 1.00 89.00 79 ALA A CA 1
ATOM 624 C C . ALA A 1 79 ? 6.252 1.962 0.029 1.00 89.00 79 ALA A C 1
ATOM 626 O O . ALA A 1 79 ? 5.616 1.747 1.056 1.00 89.00 79 ALA A O 1
ATOM 627 N N . GLN A 1 80 ? 7.185 1.115 -0.416 1.00 90.56 80 GLN A N 1
ATOM 628 C CA . GLN A 1 80 ? 7.529 -0.135 0.271 1.00 90.56 80 GLN A CA 1
ATOM 629 C C . GLN A 1 80 ? 8.076 0.111 1.675 1.00 90.56 80 GLN A C 1
ATOM 631 O O . GLN A 1 80 ? 7.666 -0.549 2.628 1.00 90.56 80 GLN A O 1
ATOM 636 N N . LYS A 1 81 ? 8.964 1.093 1.827 1.00 89.88 81 LYS A N 1
ATOM 637 C CA . LYS A 1 81 ? 9.513 1.460 3.133 1.00 89.88 81 LYS A CA 1
ATOM 638 C C . LYS A 1 81 ? 8.429 1.942 4.097 1.00 89.88 81 LYS A C 1
ATOM 640 O O . LYS A 1 81 ? 8.402 1.503 5.241 1.00 89.88 81 LYS A O 1
ATOM 645 N N . LEU A 1 82 ? 7.527 2.808 3.635 1.00 88.94 82 LEU A N 1
ATOM 646 C CA . LEU A 1 82 ? 6.401 3.304 4.434 1.00 88.94 82 LEU A CA 1
ATOM 647 C C . LEU A 1 82 ? 5.409 2.189 4.779 1.00 88.94 82 LEU A C 1
ATOM 649 O O . LEU A 1 82 ? 4.904 2.148 5.901 1.00 88.94 82 LEU A O 1
ATOM 653 N N . TRP A 1 83 ? 5.177 1.263 3.847 1.00 90.94 83 TRP A N 1
ATOM 654 C CA . TRP A 1 83 ? 4.329 0.095 4.068 1.00 90.94 83 TRP A CA 1
ATOM 655 C C . TRP A 1 83 ? 4.891 -0.798 5.177 1.00 90.94 83 TRP A C 1
ATOM 657 O O . TRP A 1 83 ? 4.185 -1.114 6.131 1.00 90.94 83 TRP A O 1
ATOM 667 N N . ASN A 1 84 ? 6.189 -1.105 5.116 1.00 88.88 84 ASN A N 1
ATOM 668 C CA . ASN A 1 84 ? 6.882 -1.903 6.131 1.00 88.88 84 ASN A CA 1
ATOM 669 C C . ASN A 1 84 ? 6.939 -1.208 7.504 1.00 88.88 84 ASN A C 1
ATOM 671 O O . ASN A 1 84 ? 7.013 -1.876 8.528 1.00 88.88 84 ASN A O 1
ATOM 675 N N . GLN A 1 85 ? 6.888 0.127 7.540 1.00 89.88 85 GLN A N 1
ATOM 676 C CA . GLN A 1 85 ? 6.791 0.914 8.777 1.00 89.88 85 GLN A CA 1
ATOM 677 C C . GLN A 1 85 ? 5.368 0.958 9.363 1.00 89.88 85 GLN A C 1
ATOM 679 O O . GLN A 1 85 ? 5.149 1.620 10.375 1.00 89.88 85 GLN A O 1
ATOM 684 N N . GLY A 1 86 ? 4.383 0.321 8.721 1.00 85.31 86 GLY A N 1
ATOM 685 C CA . GLY A 1 86 ? 2.977 0.358 9.134 1.00 85.31 86 GLY A CA 1
ATOM 686 C C . GLY A 1 86 ? 2.245 1.653 8.763 1.00 85.31 86 GLY A C 1
ATOM 687 O O . GLY A 1 86 ? 1.062 1.802 9.064 1.00 85.31 86 GLY A O 1
ATOM 688 N N . LYS A 1 87 ? 2.898 2.589 8.061 1.00 88.31 87 LYS A N 1
ATOM 689 C CA . LYS A 1 87 ? 2.301 3.856 7.607 1.00 88.31 87 LYS A CA 1
ATOM 690 C C . LYS A 1 87 ? 1.566 3.664 6.277 1.00 88.31 87 LYS A C 1
ATOM 692 O O . LYS A 1 87 ? 1.948 4.217 5.243 1.00 88.31 87 LYS A O 1
ATOM 697 N N . ARG A 1 88 ? 0.493 2.865 6.301 1.00 88.19 88 ARG A N 1
ATOM 698 C CA . ARG A 1 88 ? -0.267 2.440 5.107 1.00 88.19 88 ARG A CA 1
ATOM 699 C C . ARG A 1 88 ? -0.828 3.609 4.297 1.00 88.19 88 ARG A C 1
ATOM 701 O O . ARG A 1 88 ? -0.670 3.639 3.080 1.00 88.19 88 ARG A O 1
ATOM 708 N N . LEU A 1 89 ? -1.427 4.603 4.955 1.00 87.38 89 LEU A N 1
ATOM 709 C CA . LEU A 1 89 ? -1.981 5.781 4.274 1.00 87.38 89 LEU A CA 1
ATOM 710 C C . LEU A 1 89 ? -0.900 6.623 3.585 1.00 87.38 89 LEU A C 1
ATOM 712 O O . LEU A 1 89 ? -1.111 7.082 2.463 1.00 87.38 89 LEU A O 1
ATOM 716 N N . ASP A 1 90 ? 0.264 6.792 4.214 1.00 87.62 90 ASP A N 1
ATOM 717 C CA . ASP A 1 90 ? 1.379 7.526 3.607 1.00 87.62 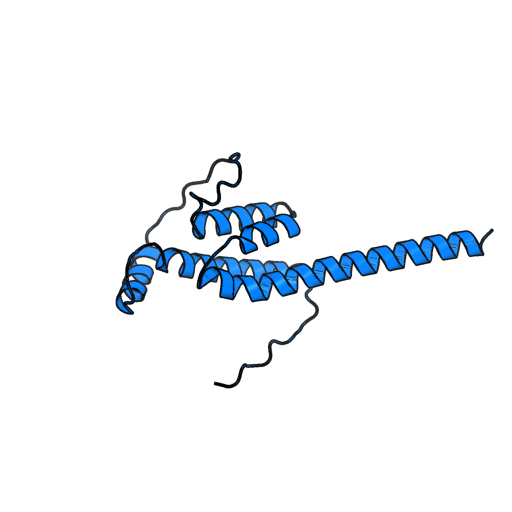90 ASP A CA 1
ATOM 718 C C . ASP A 1 90 ? 1.948 6.761 2.407 1.00 87.62 90 ASP A C 1
ATOM 720 O O . ASP A 1 90 ? 2.206 7.357 1.362 1.00 87.62 90 ASP A O 1
ATOM 724 N N . ALA A 1 91 ? 2.063 5.433 2.504 1.00 89.06 91 ALA A N 1
ATOM 725 C CA . ALA A 1 91 ? 2.448 4.586 1.378 1.00 89.06 91 ALA A CA 1
ATOM 726 C C . ALA A 1 91 ? 1.455 4.701 0.206 1.00 89.06 91 ALA A C 1
ATOM 728 O O . ALA A 1 91 ? 1.868 4.837 -0.946 1.00 89.06 91 ALA A O 1
ATOM 729 N N . VAL A 1 92 ? 0.148 4.723 0.491 1.00 90.81 92 VAL A N 1
ATOM 730 C CA . VAL A 1 92 ? -0.901 4.935 -0.518 1.00 90.81 92 VAL A CA 1
ATOM 731 C C . VAL A 1 92 ? -0.776 6.311 -1.175 1.00 90.81 92 VAL A C 1
ATOM 733 O O . VAL A 1 92 ? -0.886 6.397 -2.397 1.00 90.81 92 VAL A O 1
ATOM 736 N N . ARG A 1 93 ? -0.499 7.381 -0.418 1.00 88.75 93 ARG A N 1
ATOM 737 C CA . ARG A 1 93 ? -0.261 8.725 -0.984 1.00 88.75 93 ARG A CA 1
ATOM 738 C C . ARG A 1 93 ? 0.958 8.745 -1.900 1.00 88.75 93 ARG A C 1
ATOM 740 O O . ARG A 1 93 ? 0.881 9.300 -2.988 1.00 88.75 93 ARG A O 1
ATOM 747 N N . VAL A 1 94 ? 2.054 8.095 -1.511 1.00 88.06 94 VAL A N 1
ATOM 748 C CA . VAL A 1 94 ? 3.248 7.990 -2.367 1.00 88.06 94 VAL A CA 1
ATOM 749 C C . VAL A 1 94 ? 2.941 7.206 -3.647 1.00 88.06 94 VAL A C 1
ATOM 751 O O . VAL A 1 94 ? 3.311 7.640 -4.734 1.00 88.06 94 VAL A O 1
ATOM 754 N N . LEU A 1 95 ? 2.178 6.110 -3.565 1.00 87.12 95 LEU A N 1
ATOM 755 C CA . LEU A 1 95 ? 1.713 5.391 -4.758 1.00 87.12 95 LEU A CA 1
ATOM 756 C C . LEU A 1 95 ? 0.809 6.249 -5.657 1.00 87.12 95 LEU A C 1
ATOM 758 O O . LEU A 1 95 ? 0.764 6.026 -6.868 1.00 87.12 95 LEU A O 1
ATOM 762 N N . GLN A 1 96 ? 0.088 7.225 -5.099 1.00 88.38 96 GLN A N 1
ATOM 763 C CA . GLN A 1 96 ? -0.736 8.146 -5.884 1.00 88.38 96 GLN A CA 1
ATOM 764 C C . GLN A 1 96 ? 0.068 9.099 -6.764 1.00 88.38 96 GLN A C 1
ATOM 766 O O . GLN A 1 96 ? -0.462 9.532 -7.784 1.00 88.38 96 GLN A O 1
ATOM 771 N N . LEU A 1 97 ? 1.323 9.363 -6.400 1.00 86.38 97 LEU A N 1
ATOM 772 C CA . LEU A 1 97 ? 2.243 10.210 -7.156 1.00 86.38 97 LEU A CA 1
ATOM 773 C C . LEU A 1 97 ? 2.899 9.480 -8.338 1.00 86.38 97 LEU A C 1
ATOM 775 O O . LEU A 1 97 ? 3.538 10.123 -9.162 1.00 86.38 97 LEU A O 1
ATOM 779 N N . THR A 1 98 ? 2.764 8.151 -8.428 1.00 83.31 98 THR A N 1
ATOM 780 C CA . THR A 1 98 ? 3.264 7.391 -9.588 1.00 83.31 98 THR A CA 1
ATOM 781 C C . THR A 1 98 ? 2.482 7.749 -10.847 1.00 83.31 98 THR A C 1
ATOM 783 O O . THR A 1 98 ? 1.301 8.058 -10.749 1.00 83.31 98 THR A O 1
ATOM 786 N N . ASP A 1 99 ? 3.091 7.652 -12.029 1.00 78.12 99 ASP A N 1
ATOM 787 C CA . ASP A 1 99 ? 2.422 7.989 -13.295 1.00 78.12 99 ASP A CA 1
ATOM 788 C C . ASP A 1 99 ? 2.436 6.836 -14.322 1.00 78.12 99 ASP A C 1
ATOM 790 O O . ASP A 1 99 ? 3.139 5.826 -14.175 1.00 78.12 99 ASP A O 1
ATOM 794 N N . GLY A 1 100 ? 1.616 6.958 -15.367 1.00 79.94 100 GLY A N 1
ATOM 795 C CA . GLY A 1 100 ? 1.571 6.070 -16.522 1.00 79.94 100 GLY A CA 1
ATOM 796 C C . GLY A 1 100 ? 1.053 4.666 -16.206 1.00 79.94 100 GLY A C 1
ATOM 797 O O . GLY A 1 100 ? 0.012 4.469 -15.572 1.00 79.94 100 GLY A O 1
ATOM 798 N N . ALA A 1 101 ? 1.767 3.650 -16.691 1.00 73.25 101 ALA A N 1
ATOM 799 C CA . ALA A 1 101 ? 1.375 2.253 -16.518 1.00 73.25 101 ALA A CA 1
ATOM 800 C C . ALA A 1 101 ? 1.477 1.785 -15.052 1.00 73.25 101 ALA A C 1
ATOM 802 O O . ALA A 1 101 ? 0.649 0.987 -14.604 1.00 73.25 101 ALA A O 1
ATOM 803 N N . THR A 1 102 ? 2.415 2.340 -14.277 1.00 79.06 102 THR A N 1
ATOM 804 C CA . THR A 1 102 ? 2.557 2.064 -12.839 1.00 79.06 102 THR A CA 1
ATOM 805 C C . THR A 1 102 ? 1.345 2.569 -12.057 1.00 79.06 102 THR A C 1
ATOM 807 O O . THR A 1 102 ? 0.793 1.819 -11.248 1.00 79.06 102 THR A O 1
ATOM 810 N N . ARG A 1 103 ? 0.847 3.778 -12.371 1.00 82.38 103 ARG A N 1
ATOM 811 C CA . ARG A 1 103 ? -0.378 4.336 -11.769 1.00 82.38 103 ARG A CA 1
ATOM 812 C C . ARG A 1 103 ? -1.575 3.419 -11.979 1.00 82.38 103 ARG A C 1
ATOM 814 O O . ARG A 1 103 ? -2.335 3.203 -11.042 1.00 82.38 103 ARG A O 1
ATOM 821 N N . ARG A 1 104 ? -1.752 2.869 -13.185 1.00 82.31 104 ARG A N 1
ATOM 822 C CA . ARG A 1 104 ? -2.902 2.003 -13.506 1.00 82.31 104 ARG A CA 1
ATOM 823 C C . ARG A 1 104 ? -2.931 0.757 -12.625 1.00 82.31 104 ARG A C 1
ATOM 825 O O . ARG A 1 104 ? -3.960 0.460 -12.031 1.00 82.31 104 ARG A O 1
ATOM 832 N N . ILE A 1 105 ? -1.794 0.084 -12.471 1.00 83.56 105 ILE A N 1
ATOM 833 C CA . ILE A 1 105 ? -1.686 -1.110 -11.620 1.00 83.56 105 ILE A CA 1
ATOM 834 C C . ILE A 1 105 ? -1.863 -0.743 -10.141 1.00 83.56 105 ILE A C 1
ATOM 836 O O . ILE A 1 105 ? -2.548 -1.450 -9.403 1.00 83.56 105 ILE A O 1
ATOM 840 N N . ALA A 1 106 ? -1.275 0.375 -9.711 1.00 87.62 106 ALA A N 1
ATOM 841 C CA . ALA A 1 106 ? -1.395 0.849 -8.339 1.00 87.62 106 ALA A CA 1
ATOM 842 C C . ALA A 1 106 ? -2.815 1.332 -8.003 1.00 87.62 106 ALA A C 1
ATOM 844 O O . ALA A 1 106 ? -3.237 1.185 -6.862 1.00 87.62 106 A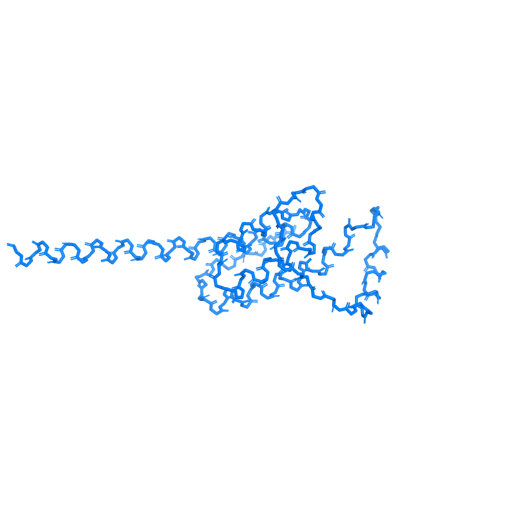LA A O 1
ATOM 845 N N . SER A 1 107 ? -3.564 1.883 -8.963 1.00 86.88 107 SER A N 1
ATOM 846 C CA . SER A 1 107 ? -4.890 2.478 -8.737 1.00 86.88 107 SER A CA 1
ATOM 847 C C . SER A 1 107 ? -5.889 1.484 -8.153 1.00 86.88 107 SER A C 1
ATOM 849 O O . SER A 1 107 ? -6.589 1.803 -7.194 1.00 86.88 107 SER A O 1
ATOM 851 N N . ASP A 1 108 ? -5.856 0.250 -8.654 1.00 86.81 108 ASP A N 1
ATOM 852 C CA . ASP A 1 108 ? -6.683 -0.849 -8.175 1.00 86.81 108 ASP A CA 1
ATOM 853 C C . ASP A 1 108 ? -6.412 -1.171 -6.707 1.00 86.81 108 ASP A C 1
ATOM 855 O O . ASP A 1 108 ? -7.333 -1.387 -5.926 1.00 86.81 108 ASP A O 1
ATOM 859 N N . PHE A 1 109 ? -5.138 -1.190 -6.332 1.00 89.69 109 PHE A N 1
ATOM 860 C CA . PHE A 1 109 ? -4.718 -1.456 -4.966 1.00 89.69 109 PHE A CA 1
ATOM 861 C C . PHE A 1 109 ? -4.976 -0.273 -4.032 1.00 89.69 109 PHE A C 1
ATOM 863 O O . PHE A 1 109 ? -5.392 -0.475 -2.898 1.00 89.69 109 PHE A O 1
ATOM 870 N N . ILE A 1 110 ? -4.770 0.955 -4.507 1.00 90.69 110 ILE A N 1
ATOM 871 C CA . ILE A 1 110 ? -5.024 2.186 -3.750 1.00 90.69 110 ILE A CA 1
ATOM 872 C C . ILE A 1 110 ? -6.488 2.267 -3.327 1.00 90.69 110 ILE A C 1
ATOM 874 O O . ILE A 1 110 ? -6.771 2.639 -2.191 1.00 90.69 110 ILE A O 1
ATOM 878 N N . GLU A 1 111 ? -7.408 1.927 -4.229 1.00 89.38 111 GLU A N 1
ATOM 879 C CA . GLU A 1 111 ? -8.836 1.912 -3.925 1.00 89.38 111 GLU A CA 1
ATOM 880 C C . GLU A 1 111 ? -9.161 0.889 -2.829 1.00 89.38 111 GLU A C 1
ATOM 882 O O . GLU A 1 111 ? -9.870 1.201 -1.875 1.00 89.38 111 GLU A O 1
ATOM 887 N N . ASP A 1 112 ? -8.589 -0.308 -2.923 1.00 88.25 112 ASP A N 1
ATOM 888 C CA . ASP A 1 112 ? -8.844 -1.375 -1.959 1.00 88.25 112 ASP A CA 1
ATOM 889 C C . ASP A 1 112 ? -8.203 -1.101 -0.588 1.00 88.25 112 ASP A C 1
ATOM 891 O O . ASP A 1 112 ? -8.836 -1.322 0.443 1.00 88.25 112 ASP A O 1
ATOM 895 N N . ALA A 1 113 ? -6.985 -0.551 -0.559 1.00 89.44 113 ALA A N 1
ATOM 896 C CA . ALA A 1 113 ? -6.324 -0.125 0.673 1.00 89.44 113 ALA A CA 1
ATOM 897 C C . ALA A 1 113 ? -7.084 1.018 1.358 1.00 89.44 113 ALA A C 1
ATOM 899 O O . ALA A 1 113 ? -7.239 1.011 2.577 1.00 89.44 113 ALA A O 1
ATOM 900 N N . ARG A 1 114 ? -7.608 1.977 0.582 1.00 89.25 114 ARG A N 1
ATOM 901 C CA . ARG A 1 114 ? -8.442 3.060 1.116 1.00 89.25 114 ARG A CA 1
ATOM 902 C C . ARG A 1 114 ? -9.718 2.517 1.755 1.00 89.25 114 ARG A C 1
ATOM 904 O O . ARG A 1 114 ? -10.009 2.884 2.887 1.00 89.25 114 ARG A O 1
ATOM 911 N N . ARG A 1 115 ? -10.437 1.622 1.071 1.00 88.56 115 ARG A N 1
ATOM 912 C CA . ARG A 1 115 ? -11.657 1.015 1.628 1.00 88.56 115 ARG A CA 1
ATOM 913 C C . ARG A 1 115 ? -11.384 0.268 2.929 1.00 88.56 115 ARG A C 1
ATOM 915 O O . ARG A 1 115 ? -12.175 0.374 3.853 1.00 88.56 115 ARG A O 1
ATOM 922 N N . HIS A 1 116 ? -10.270 -0.458 3.023 1.00 89.69 116 HIS A N 1
ATOM 923 C CA . HIS A 1 116 ? -9.902 -1.155 4.257 1.00 89.69 116 HIS A CA 1
ATOM 924 C C . HIS A 1 116 ? -9.746 -0.182 5.441 1.00 89.69 116 HIS A C 1
ATOM 926 O O . HIS A 1 116 ? -10.301 -0.416 6.513 1.00 89.69 116 HIS A O 1
ATOM 932 N N . GLU A 1 117 ? -9.048 0.937 5.240 1.00 89.06 117 GLU A N 1
ATOM 933 C CA . GLU A 1 117 ? -8.876 1.967 6.276 1.00 89.06 117 GLU A CA 1
ATOM 934 C C . GLU A 1 117 ? -10.197 2.681 6.621 1.00 89.06 117 GLU A C 1
ATOM 936 O O . GLU A 1 117 ? -10.464 2.950 7.792 1.00 89.06 117 GLU A O 1
ATOM 941 N N . GLU A 1 118 ? -11.060 2.936 5.632 1.00 90.00 118 GLU A N 1
ATOM 942 C CA . GLU A 1 118 ? -12.410 3.479 5.847 1.00 90.00 118 GLU A CA 1
ATOM 943 C C . GLU A 1 118 ? -13.266 2.529 6.696 1.00 90.00 118 GLU A C 1
ATOM 945 O O . GLU A 1 118 ? -13.888 2.962 7.667 1.00 90.00 118 GLU A O 1
ATOM 950 N N . THR A 1 119 ? -13.247 1.227 6.402 1.00 90.94 119 THR A N 1
ATOM 951 C CA . THR A 1 119 ? -13.955 0.211 7.192 1.00 90.94 119 THR A CA 1
ATOM 952 C C . THR A 1 119 ? -13.439 0.154 8.628 1.00 90.94 119 THR A C 1
ATOM 954 O O . THR A 1 119 ? -14.235 0.107 9.571 1.00 90.94 119 THR A O 1
ATOM 957 N N . LEU A 1 120 ? -12.118 0.206 8.831 1.00 89.94 120 LEU A N 1
ATOM 958 C CA . LEU A 1 120 ? -11.532 0.259 10.173 1.00 89.94 120 LEU A CA 1
ATOM 959 C C . LEU A 1 120 ? -11.963 1.517 10.932 1.00 89.94 120 LEU A C 1
ATOM 961 O O . LEU A 1 120 ? -12.281 1.441 12.122 1.00 89.94 120 LEU A O 1
ATOM 965 N N . PHE A 1 121 ? -12.003 2.665 10.259 1.00 92.44 121 PHE A N 1
ATOM 966 C CA . PHE A 1 121 ? -12.465 3.914 10.854 1.00 92.44 121 PHE A CA 1
ATOM 967 C C . PHE A 1 121 ? -13.943 3.841 11.259 1.00 92.44 121 PHE A C 1
ATOM 969 O O . PHE A 1 121 ? -14.276 4.158 12.401 1.00 92.44 121 PHE A O 1
ATOM 976 N N . LEU A 1 122 ? -14.813 3.354 10.371 1.00 95.25 122 LEU A N 1
ATOM 977 C CA . LEU A 1 122 ? -16.239 3.171 10.654 1.00 95.25 122 LEU A CA 1
ATOM 978 C C . LEU A 1 122 ? -16.467 2.208 11.822 1.00 95.25 122 LEU A C 1
ATOM 980 O O . LEU A 1 122 ? -17.265 2.497 12.709 1.00 95.25 122 LEU A O 1
ATOM 984 N N . THR A 1 123 ? -15.719 1.106 11.873 1.00 95.06 123 THR A N 1
ATOM 985 C CA . THR A 1 123 ? -15.800 0.134 12.974 1.00 95.06 123 THR A CA 1
ATOM 986 C C . THR A 1 123 ? -15.448 0.784 14.312 1.00 95.06 123 THR A C 1
ATOM 988 O O . THR A 1 123 ? -16.156 0.605 15.301 1.00 95.06 123 THR A O 1
ATOM 991 N N . ARG A 1 124 ? -14.380 1.590 14.351 1.00 95.00 124 ARG A N 1
ATOM 992 C CA . ARG A 1 124 ? -13.975 2.329 15.559 1.00 95.00 124 ARG A CA 1
ATOM 993 C C . ARG A 1 124 ? -15.010 3.370 15.970 1.00 95.00 124 ARG A C 1
ATOM 995 O O . ARG A 1 124 ? -15.249 3.538 17.161 1.00 95.00 124 ARG A O 1
ATOM 1002 N N . LEU A 1 125 ? -15.632 4.041 15.005 1.00 97.06 125 LEU A N 1
ATOM 1003 C CA . LEU A 1 125 ? -16.692 5.012 15.260 1.00 97.06 125 LEU A CA 1
ATOM 1004 C C . LEU A 1 125 ? -17.929 4.333 15.859 1.00 97.06 125 LEU A C 1
ATOM 1006 O O . LEU A 1 125 ? -1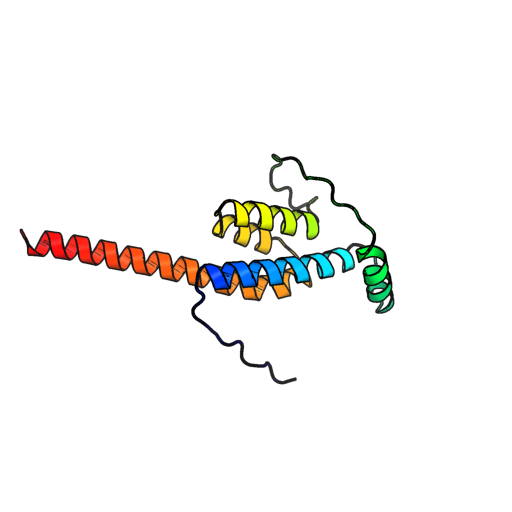8.463 4.817 16.855 1.00 97.06 125 LEU A O 1
ATOM 1010 N N . LEU A 1 126 ? -18.340 3.186 15.313 1.00 96.44 126 LEU A N 1
ATOM 1011 C CA . LEU A 1 126 ? -19.435 2.379 15.856 1.00 96.44 126 LEU A CA 1
ATOM 1012 C C . LEU A 1 126 ? -19.124 1.875 17.269 1.00 96.44 126 LEU A C 1
ATOM 1014 O O . LEU A 1 126 ? -19.976 1.965 18.150 1.00 96.44 126 LEU A O 1
ATOM 1018 N N . LEU A 1 127 ? -17.895 1.410 17.511 1.00 96.38 127 LEU A N 1
ATOM 1019 C CA . LEU A 1 127 ? -17.452 0.987 18.839 1.00 96.38 127 LEU A CA 1
ATOM 1020 C C . LEU A 1 127 ? -17.518 2.152 19.839 1.00 96.38 127 LEU A C 1
ATOM 1022 O O . LEU A 1 127 ? -18.103 2.010 20.910 1.00 96.38 127 LEU A O 1
ATOM 1026 N N . ALA A 1 128 ? -16.981 3.318 19.474 1.00 95.75 128 ALA A N 1
ATOM 1027 C CA . ALA A 1 128 ? -17.023 4.515 20.309 1.00 95.75 128 ALA A CA 1
ATOM 1028 C C . ALA A 1 128 ? -18.466 4.957 20.592 1.00 95.75 128 ALA A C 1
ATOM 1030 O O . ALA A 1 128 ? -18.805 5.257 21.735 1.00 95.75 128 ALA A O 1
ATOM 1031 N N . HIS A 1 129 ? -19.333 4.930 19.577 1.00 95.38 129 HIS A N 1
ATOM 1032 C CA . HIS A 1 129 ? -20.755 5.209 19.744 1.00 95.38 129 HIS A CA 1
ATOM 1033 C C . HIS A 1 129 ? -21.406 4.22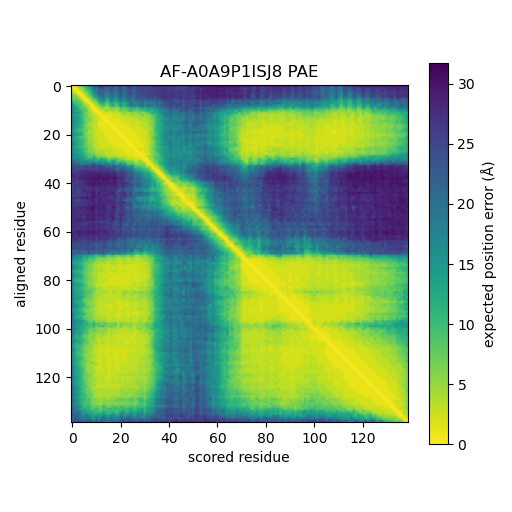9 20.729 1.00 95.38 129 HIS A C 1
ATOM 1035 O O . HIS A 1 129 ? -22.061 4.671 21.669 1.00 95.38 129 HIS A O 1
ATOM 1041 N N . SER A 1 130 ? -21.161 2.923 20.569 1.00 94.75 130 SER A N 1
ATOM 1042 C CA . SER A 1 130 ? -21.703 1.882 21.451 1.00 94.75 130 SER A CA 1
ATOM 1043 C C . SER A 1 130 ? -21.243 2.042 22.905 1.00 94.75 130 SER A C 1
ATOM 1045 O O . SER A 1 130 ? -22.050 1.926 23.828 1.00 94.75 130 SER A O 1
ATOM 1047 N N . ALA A 1 131 ? -19.972 2.398 23.115 1.00 93.81 131 ALA A N 1
ATOM 1048 C CA . ALA A 1 131 ? -19.409 2.643 24.437 1.00 93.81 131 ALA A CA 1
ATOM 1049 C C . ALA A 1 131 ? -20.067 3.860 25.103 1.00 93.81 131 ALA A C 1
ATOM 1051 O O . ALA A 1 131 ? -20.473 3.787 26.262 1.00 93.81 131 ALA A O 1
ATOM 1052 N N . LEU A 1 132 ? -20.253 4.953 24.357 1.00 93.94 132 LEU A N 1
ATOM 1053 C CA . LEU A 1 132 ? -20.940 6.150 24.846 1.00 93.94 132 LEU A CA 1
ATOM 1054 C C . LEU A 1 132 ? -22.410 5.874 25.181 1.00 93.94 132 LEU A C 1
ATOM 1056 O O . LEU A 1 132 ? -22.891 6.301 26.232 1.00 93.94 132 LEU A O 1
ATOM 1060 N N . THR A 1 133 ? -23.126 5.142 24.323 1.00 93.25 133 THR A N 1
ATOM 1061 C CA . THR A 1 133 ? -24.518 4.761 24.597 1.00 93.25 133 THR A CA 1
ATOM 1062 C C . THR A 1 133 ? -24.633 3.828 25.795 1.00 93.25 133 THR A C 1
ATOM 1064 O O . THR A 1 133 ? -25.573 3.975 26.569 1.00 93.25 133 THR A O 1
ATOM 1067 N N . SER A 1 134 ? -23.672 2.914 25.978 1.00 90.88 134 SER A N 1
ATOM 1068 C CA . SER A 1 134 ? -23.634 2.022 27.137 1.00 90.88 134 SER A CA 1
ATOM 1069 C C . SER A 1 134 ? -23.440 2.817 28.421 1.00 90.88 134 SER A C 1
ATOM 1071 O O . SER A 1 134 ? -24.221 2.636 29.344 1.00 90.88 134 SER A O 1
ATOM 1073 N N . ILE A 1 135 ? -22.469 3.740 28.459 1.00 88.25 135 ILE A N 1
ATOM 1074 C CA . ILE A 1 135 ? -22.218 4.598 29.628 1.00 88.25 135 ILE A CA 1
ATOM 1075 C C . ILE A 1 135 ? -23.486 5.375 29.995 1.00 88.25 135 ILE A C 1
ATOM 1077 O O . ILE A 1 135 ? -23.902 5.338 31.148 1.00 88.25 135 ILE A O 1
ATOM 1081 N N . ARG A 1 136 ? -24.142 6.003 29.010 1.00 81.31 136 ARG A N 1
ATOM 1082 C CA . ARG A 1 136 ? -25.398 6.746 29.214 1.00 81.31 136 ARG A CA 1
ATOM 1083 C C . ARG A 1 136 ? -26.573 5.866 29.653 1.00 81.31 136 ARG A C 1
ATOM 1085 O O . ARG A 1 136 ? -27.523 6.387 30.202 1.00 81.31 136 ARG A O 1
ATOM 1092 N N . SER A 1 137 ? -26.565 4.568 29.358 1.00 80.50 137 SER A N 1
ATOM 1093 C CA . SER A 1 137 ? -27.651 3.666 29.764 1.00 80.50 137 SER A CA 1
ATOM 1094 C C . SER A 1 137 ? -27.506 3.171 31.205 1.00 80.50 137 SER A C 1
ATOM 1096 O O . SER A 1 137 ? -28.484 2.692 31.771 1.00 80.50 137 SER A O 1
ATOM 1098 N N . THR A 1 138 ? -26.296 3.216 31.765 1.00 74.25 138 THR A N 1
ATOM 1099 C CA . THR A 1 138 ? -25.994 2.788 33.142 1.00 74.25 138 THR A CA 1
ATOM 1100 C C . THR A 1 138 ? -26.129 3.894 34.193 1.00 74.25 138 THR A C 1
ATOM 1102 O O . THR A 1 138 ? -26.144 3.567 35.377 1.00 74.25 138 THR A O 1
ATOM 1105 N N . TYR A 1 139 ? -26.222 5.164 33.785 1.00 53.09 139 TYR A N 1
ATOM 1106 C CA . TYR A 1 139 ? -26.423 6.331 34.656 1.00 53.09 139 TYR A CA 1
ATOM 1107 C C . TYR A 1 139 ? -27.738 7.026 34.318 1.00 53.09 139 TYR A C 1
ATOM 1109 O O . TYR A 1 139 ? -28.395 7.510 35.263 1.00 53.09 139 TYR A O 1
#

Foldseek 3Di:
DDDPDDPLDQDDPVNLVVLLVVLLVVLLLVLVLPPDDDDDPVSNVVSVVCVVPDDDDDDDDDDDPPLVPDGSNNLSVVLVVCVVVVVNVVSLVSQCSHDDPSVVSSVVSSVSSVVNVVVVVVVVVVVVVVVVVVVVVVD

Organism: NCBI:txid860376

pLDDT: mean 73.36, std 19.23, range [32.19, 97.06]